Protein AF-A0A1Q4FB87-F1 (afdb_monomer)

Solvent-accessible surface area (backbone atoms only — not comparable to full-atom values): 5524 Å² total; per-residue (Å²): 132,60,68,67,60,42,45,54,51,43,54,54,50,51,58,53,43,69,72,34,70,62,42,76,73,31,71,69,60,45,54,39,53,51,44,51,50,50,41,44,52,52,51,49,52,23,62,78,64,76,37,58,57,49,81,92,53,47,62,50,60,66,50,49,76,69,50,40,75,78,43,62,78,96,45,35,59,53,39,54,42,47,53,52,45,43,51,47,44,66,76,37,79,32,46,78,128

Struct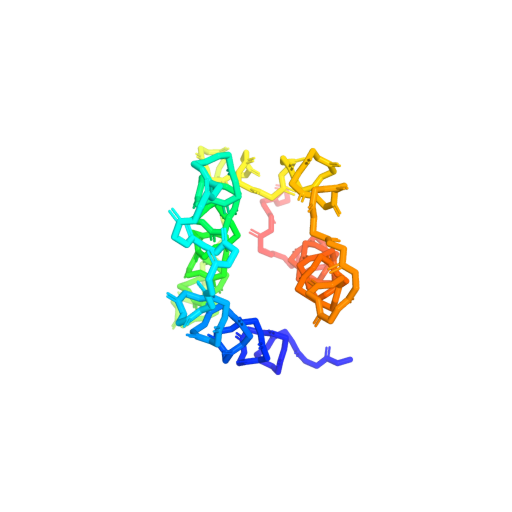ure (mmCIF, N/CA/C/O backbone):
data_AF-A0A1Q4FB87-F1
#
_entry.id   AF-A0A1Q4FB87-F1
#
loop_
_atom_site.group_PDB
_atom_site.id
_atom_site.type_symbol
_atom_site.label_atom_id
_atom_site.label_alt_id
_atom_site.label_comp_id
_atom_site.label_asym_id
_atom_site.label_entity_id
_atom_site.label_seq_id
_atom_site.pdbx_PDB_ins_code
_atom_site.Cartn_x
_atom_site.Cartn_y
_atom_site.Cartn_z
_atom_site.occupancy
_atom_site.B_iso_or_equiv
_atom_site.auth_seq_id
_atom_site.auth_comp_id
_atom_site.auth_asym_id
_atom_site.auth_atom_id
_atom_site.pdbx_PDB_model_num
ATOM 1 N N . MET A 1 1 ? -12.094 10.003 -4.144 1.00 57.75 1 MET A N 1
ATOM 2 C CA . MET A 1 1 ? -11.987 8.558 -4.454 1.00 57.75 1 MET A CA 1
ATOM 3 C C . MET A 1 1 ? -12.479 7.797 -3.240 1.00 57.75 1 MET A C 1
ATOM 5 O O . MET A 1 1 ? -12.130 8.205 -2.140 1.00 57.75 1 MET A O 1
ATOM 9 N N . GLN A 1 2 ? -13.287 6.753 -3.409 1.00 84.25 2 GLN A N 1
ATOM 10 C CA . GLN A 1 2 ? -13.666 5.890 -2.284 1.00 84.25 2 GLN A CA 1
ATOM 11 C C . GLN A 1 2 ? -12.469 5.020 -1.878 1.00 84.25 2 GLN A C 1
ATOM 13 O O . GLN A 1 2 ? -11.705 4.590 -2.742 1.00 84.25 2 GLN A O 1
ATOM 18 N N . ILE A 1 3 ? -12.287 4.771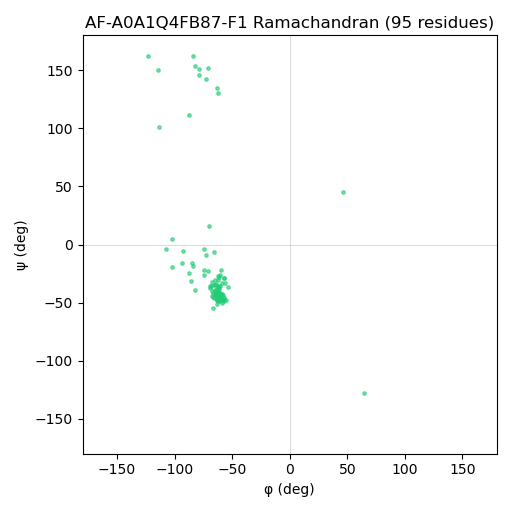 -0.581 1.00 89.62 3 ILE A N 1
ATOM 19 C CA . ILE A 1 3 ? -11.125 4.045 -0.042 1.00 89.62 3 ILE A CA 1
ATOM 20 C C . ILE A 1 3 ? -10.957 2.646 -0.669 1.00 89.62 3 ILE A C 1
ATOM 22 O O . ILE A 1 3 ? -9.842 2.222 -0.959 1.00 89.62 3 ILE A O 1
ATOM 26 N N . GLU A 1 4 ? -12.066 1.988 -1.011 1.00 91.88 4 GLU A N 1
ATOM 27 C CA . GLU A 1 4 ? -12.107 0.691 -1.698 1.00 91.88 4 GLU A CA 1
ATOM 28 C C . GLU A 1 4 ? -11.444 0.740 -3.081 1.00 91.88 4 GLU A C 1
ATOM 30 O O . GLU A 1 4 ? -10.670 -0.145 -3.439 1.00 91.88 4 GLU A O 1
ATOM 35 N N . SER A 1 5 ? -11.673 1.815 -3.844 1.00 94.19 5 SER A N 1
ATOM 36 C CA . SER A 1 5 ? -11.030 1.996 -5.154 1.00 94.19 5 SER A CA 1
ATOM 37 C C . SER A 1 5 ? -9.511 2.153 -5.034 1.00 94.19 5 SER A C 1
ATOM 39 O O . SER A 1 5 ? -8.768 1.650 -5.875 1.00 94.19 5 SER A O 1
ATOM 41 N N . ILE A 1 6 ? -9.036 2.793 -3.959 1.00 94.88 6 ILE A N 1
ATOM 42 C CA . ILE A 1 6 ? -7.604 2.928 -3.673 1.00 94.88 6 ILE A CA 1
ATOM 43 C C . ILE A 1 6 ? -7.012 1.556 -3.332 1.00 94.88 6 ILE A C 1
ATOM 45 O O . ILE A 1 6 ? -5.964 1.199 -3.866 1.00 94.88 6 ILE A O 1
ATOM 49 N N . ILE A 1 7 ? -7.708 0.768 -2.506 1.00 95.50 7 ILE A N 1
ATOM 50 C CA . ILE A 1 7 ? -7.316 -0.601 -2.142 1.00 95.50 7 ILE A CA 1
ATOM 51 C C . ILE A 1 7 ? -7.197 -1.492 -3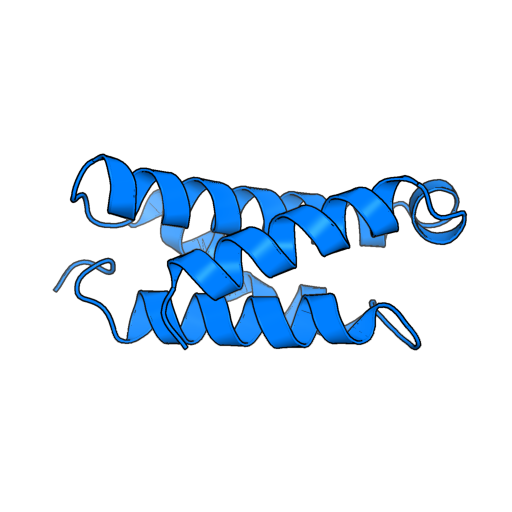.385 1.00 95.50 7 ILE A C 1
ATOM 53 O O . ILE A 1 7 ? -6.194 -2.187 -3.540 1.00 95.50 7 ILE A O 1
ATOM 57 N N . ILE A 1 8 ? -8.184 -1.462 -4.287 1.00 96.56 8 ILE A N 1
ATOM 58 C CA . ILE A 1 8 ? -8.164 -2.261 -5.523 1.00 96.56 8 ILE A CA 1
ATOM 59 C C . ILE A 1 8 ? -6.979 -1.860 -6.408 1.00 96.56 8 ILE A C 1
ATOM 61 O O . ILE A 1 8 ? -6.233 -2.728 -6.865 1.00 96.56 8 ILE A O 1
ATOM 65 N N . ASN A 1 9 ? -6.768 -0.556 -6.609 1.00 96.06 9 ASN A N 1
ATOM 66 C CA . ASN A 1 9 ? -5.648 -0.063 -7.408 1.00 96.06 9 ASN A CA 1
ATOM 67 C C . ASN A 1 9 ? -4.303 -0.490 -6.809 1.00 96.06 9 ASN A C 1
ATOM 69 O O . ASN A 1 9 ? -3.465 -1.026 -7.529 1.00 96.06 9 ASN A O 1
ATOM 73 N N . LEU A 1 10 ? -4.115 -0.343 -5.494 1.00 95.50 10 LEU A N 1
ATOM 74 C CA . LEU A 1 10 ? -2.894 -0.789 -4.819 1.00 95.50 10 LEU A CA 1
ATOM 75 C C . LEU A 1 10 ? -2.664 -2.290 -4.975 1.00 95.50 10 LEU A C 1
ATOM 77 O O . LEU A 1 10 ? -1.560 -2.687 -5.334 1.00 95.50 10 LEU A O 1
ATOM 81 N N . ARG A 1 11 ? -3.688 -3.126 -4.770 1.00 97.44 11 ARG A N 1
ATOM 82 C CA . ARG A 1 11 ? -3.570 -4.586 -4.935 1.00 97.44 11 ARG A CA 1
ATOM 83 C C . ARG A 1 11 ? -3.109 -4.964 -6.340 1.00 97.44 11 ARG A C 1
ATOM 85 O O . ARG A 1 11 ? -2.186 -5.763 -6.480 1.00 97.44 11 ARG A O 1
ATOM 92 N N . ASN A 1 12 ? -3.703 -4.356 -7.364 1.00 97.38 12 ASN A N 1
ATOM 93 C CA . ASN A 1 12 ? -3.322 -4.609 -8.753 1.00 97.38 12 ASN A CA 1
ATOM 94 C C . ASN A 1 12 ? -1.871 -4.190 -9.017 1.00 97.38 12 ASN A C 1
ATOM 96 O O . ASN A 1 12 ? -1.084 -4.973 -9.542 1.00 97.38 12 ASN A O 1
ATOM 100 N N . ARG A 1 13 ? -1.484 -2.986 -8.585 1.00 96.00 13 ARG A N 1
ATOM 101 C CA . ARG A 1 13 ? -0.135 -2.458 -8.821 1.00 96.00 13 ARG A CA 1
ATOM 102 C C . ARG A 1 13 ? 0.947 -3.199 -8.039 1.00 96.00 13 ARG A C 1
ATOM 104 O O . ARG A 1 13 ? 2.018 -3.446 -8.583 1.00 96.00 13 ARG A O 1
ATOM 111 N N . ILE A 1 14 ? 0.658 -3.637 -6.815 1.00 95.31 14 ILE A N 1
ATOM 112 C CA . ILE A 1 14 ? 1.534 -4.528 -6.039 1.00 95.31 14 ILE A CA 1
ATOM 113 C C . ILE A 1 14 ? 1.696 -5.874 -6.753 1.00 95.31 14 ILE A C 1
ATOM 115 O O . ILE A 1 14 ? 2.815 -6.373 -6.873 1.00 95.31 14 ILE A O 1
ATOM 119 N N . ALA A 1 15 ? 0.606 -6.457 -7.262 1.00 97.12 15 ALA A N 1
ATOM 120 C CA . ALA A 1 15 ? 0.661 -7.716 -8.002 1.00 97.12 15 ALA A CA 1
ATOM 121 C C . ALA A 1 15 ? 1.491 -7.600 -9.292 1.00 97.12 15 ALA A C 1
ATOM 123 O O . ALA A 1 15 ? 2.228 -8.531 -9.626 1.00 97.12 15 ALA A O 1
ATOM 124 N N . ASP A 1 16 ? 1.413 -6.466 -9.990 1.00 96.56 16 ASP A N 1
ATOM 125 C CA . ASP A 1 16 ? 2.269 -6.167 -11.140 1.00 96.56 16 ASP A CA 1
ATOM 126 C C . ASP A 1 16 ? 3.733 -5.991 -10.720 1.00 96.56 16 ASP A C 1
ATOM 128 O O . ASP A 1 16 ? 4.629 -6.576 -11.332 1.00 96.56 16 ASP A O 1
ATOM 132 N N . PHE A 1 17 ? 3.988 -5.241 -9.643 1.00 94.38 17 PHE A N 1
ATOM 133 C CA . PHE A 1 17 ? 5.338 -5.007 -9.134 1.00 94.38 17 PHE A CA 1
ATOM 134 C C . PHE A 1 17 ? 6.033 -6.315 -8.756 1.00 94.38 17 PHE A C 1
ATOM 136 O O . PHE A 1 17 ? 7.189 -6.520 -9.124 1.00 94.38 17 PHE A O 1
ATOM 143 N N . ARG A 1 18 ? 5.323 -7.239 -8.095 1.00 94.50 18 ARG A N 1
ATOM 144 C CA . ARG A 1 18 ? 5.832 -8.567 -7.700 1.00 94.50 18 ARG A CA 1
ATOM 145 C C . ARG A 1 18 ? 6.296 -9.426 -8.879 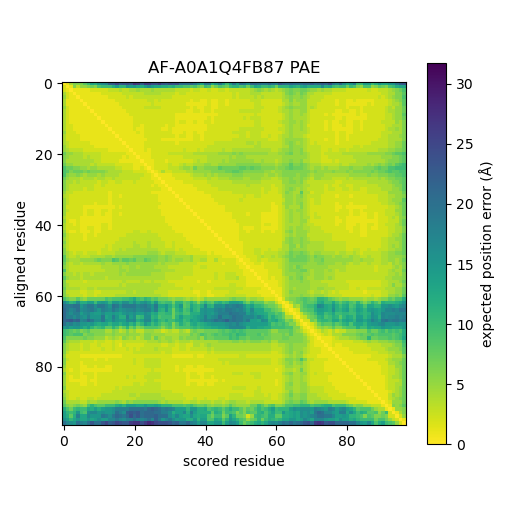1.00 94.50 18 ARG A C 1
ATOM 147 O O . ARG A 1 18 ? 7.086 -10.340 -8.678 1.00 94.50 18 ARG A O 1
ATOM 154 N N . LYS A 1 19 ? 5.816 -9.147 -10.093 1.00 95.00 19 LYS A N 1
ATOM 155 C CA . LYS A 1 19 ? 6.225 -9.838 -11.328 1.00 95.00 19 LYS A CA 1
ATOM 156 C C . LYS A 1 19 ? 7.380 -9.137 -12.047 1.00 95.00 19 LYS A C 1
ATOM 158 O O . LYS A 1 19 ? 7.854 -9.634 -13.064 1.00 95.00 19 LYS A O 1
ATOM 163 N N . SER A 1 20 ? 7.802 -7.968 -11.570 1.00 93.44 20 SER A N 1
ATOM 164 C CA . SER A 1 20 ? 8.844 -7.170 -12.207 1.00 93.44 20 SER A CA 1
ATOM 165 C C . SER A 1 20 ? 10.246 -7.650 -11.837 1.00 93.44 20 SER A C 1
ATOM 167 O O . SER A 1 20 ? 10.493 -8.153 -10.740 1.00 93.44 20 SER A O 1
ATOM 169 N N . GLU A 1 21 ? 11.213 -7.400 -12.720 1.00 91.00 21 GLU A N 1
ATOM 170 C CA . GLU A 1 21 ? 12.624 -7.652 -12.411 1.00 91.00 21 GLU A CA 1
ATOM 171 C C . GLU A 1 21 ? 13.133 -6.828 -11.221 1.00 91.00 21 GLU A C 1
ATOM 173 O O . GLU A 1 21 ? 14.068 -7.241 -10.537 1.00 91.00 21 GLU A O 1
ATOM 178 N N . LEU A 1 22 ? 12.539 -5.655 -10.978 1.00 88.44 22 LEU A N 1
ATOM 1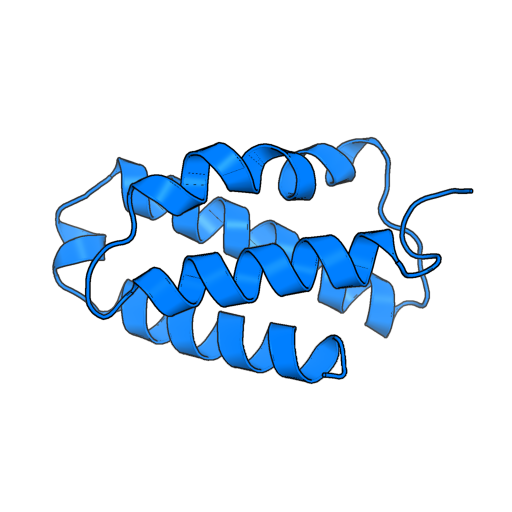79 C CA . LEU A 1 22 ? 12.939 -4.768 -9.890 1.00 88.44 22 LEU A CA 1
ATOM 180 C C . LEU A 1 22 ? 12.626 -5.391 -8.525 1.00 88.44 22 LEU A C 1
ATOM 182 O O . LEU A 1 22 ? 13.468 -5.337 -7.627 1.00 88.44 22 LEU A O 1
ATOM 186 N N . TYR A 1 23 ? 11.470 -6.051 -8.401 1.00 89.38 23 TYR A N 1
ATOM 187 C CA . TYR A 1 23 ? 11.131 -6.834 -7.214 1.00 89.38 23 TYR A CA 1
ATOM 188 C C . TYR A 1 23 ? 12.152 -7.952 -6.992 1.00 89.38 23 TYR A C 1
ATOM 190 O O . TYR A 1 23 ? 12.630 -8.138 -5.874 1.00 89.38 23 TYR A O 1
ATOM 198 N N . GLU A 1 24 ? 12.571 -8.651 -8.052 1.00 88.25 24 GLU A N 1
ATOM 199 C CA . GLU A 1 24 ? 13.566 -9.714 -7.908 1.00 88.25 24 GLU A CA 1
ATOM 200 C C . GLU A 1 24 ? 14.962 -9.197 -7.534 1.00 88.25 24 GLU A C 1
ATOM 202 O O . GLU A 1 24 ? 15.666 -9.818 -6.737 1.00 88.25 24 GLU A O 1
ATOM 207 N N . LYS A 1 25 ? 15.366 -8.033 -8.034 1.00 88.94 25 LYS A N 1
ATOM 208 C CA . LYS A 1 25 ? 16.726 -7.518 -7.819 1.00 88.94 25 LYS A CA 1
ATOM 209 C C . LYS A 1 25 ? 16.884 -6.704 -6.531 1.00 88.94 25 LYS A C 1
ATOM 211 O O . LYS A 1 25 ? 17.991 -6.642 -6.000 1.00 88.94 25 LYS A O 1
ATOM 216 N N . SER A 1 26 ? 15.815 -6.107 -6.001 1.00 87.00 26 SER A N 1
ATOM 217 C CA . SER A 1 26 ? 15.896 -5.175 -4.869 1.00 87.00 26 SER A CA 1
ATOM 218 C C . SER A 1 26 ? 15.225 -5.717 -3.608 1.00 87.00 26 SER A C 1
ATOM 220 O O . SER A 1 26 ? 14.010 -5.642 -3.449 1.00 87.00 26 SER A O 1
ATOM 222 N N . LYS A 1 27 ? 16.025 -6.235 -2.663 1.00 84.62 27 LYS A N 1
ATOM 223 C CA . LYS A 1 27 ? 15.520 -6.663 -1.344 1.00 84.62 27 LYS A CA 1
ATOM 224 C C . LYS A 1 27 ? 14.817 -5.538 -0.559 1.00 84.62 27 LYS A C 1
ATOM 226 O O . LYS A 1 27 ? 13.761 -5.845 -0.014 1.00 84.62 27 LYS A O 1
ATOM 231 N N . PRO A 1 28 ? 15.333 -4.290 -0.493 1.00 85.25 28 PRO A N 1
ATOM 232 C CA . PRO A 1 28 ? 14.650 -3.189 0.199 1.00 85.25 28 PRO A CA 1
ATOM 233 C C . PRO A 1 28 ? 13.229 -2.958 -0.324 1.00 85.25 28 PRO A C 1
ATOM 235 O O . PRO A 1 28 ? 12.276 -3.025 0.445 1.00 85.25 28 PRO A O 1
ATOM 238 N N . LEU A 1 29 ? 13.070 -2.892 -1.650 1.00 86.56 29 LEU A N 1
ATOM 239 C CA . LEU A 1 29 ? 11.763 -2.689 -2.280 1.00 86.56 29 LEU A CA 1
ATOM 240 C C . LEU A 1 29 ? 10.765 -3.817 -1.993 1.00 86.56 29 LEU A C 1
ATOM 242 O O . LEU A 1 29 ? 9.557 -3.594 -1.986 1.00 86.56 29 LEU A O 1
ATOM 246 N N . ARG A 1 30 ? 11.237 -5.043 -1.728 1.00 88.81 30 ARG A N 1
ATOM 247 C CA . ARG A 1 30 ? 10.350 -6.130 -1.283 1.00 88.81 30 ARG A CA 1
ATOM 248 C C . ARG A 1 30 ? 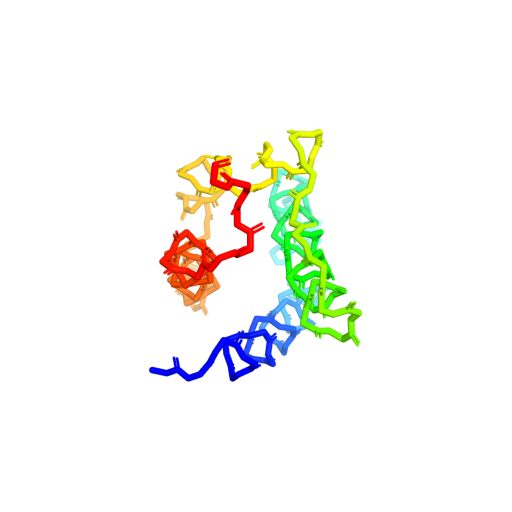9.768 -5.838 0.099 1.00 88.81 30 ARG A C 1
ATOM 250 O O . ARG A 1 30 ? 8.589 -6.105 0.313 1.00 88.81 30 ARG A O 1
ATOM 257 N N . PHE A 1 31 ? 10.573 -5.325 1.032 1.00 87.75 31 PHE A N 1
ATOM 258 C CA . PHE A 1 31 ? 10.098 -4.968 2.372 1.00 87.75 31 PHE A CA 1
ATOM 259 C C . PHE A 1 31 ? 9.085 -3.831 2.313 1.00 87.75 31 PHE A C 1
ATOM 261 O O . PHE A 1 31 ? 8.028 -3.931 2.931 1.00 87.75 31 PHE A O 1
ATOM 268 N N . ASP A 1 32 ? 9.376 -2.823 1.504 1.00 87.94 32 ASP A N 1
ATOM 269 C CA . ASP A 1 32 ? 8.510 -1.674 1.271 1.00 87.94 32 ASP A CA 1
ATOM 270 C C . ASP A 1 32 ? 7.144 -2.080 0.719 1.00 87.94 32 ASP A C 1
ATOM 272 O O . ASP A 1 32 ? 6.100 -1.740 1.279 1.00 87.94 32 ASP A O 1
ATOM 276 N N . ILE A 1 33 ? 7.137 -2.897 -0.335 1.00 91.25 33 ILE A N 1
ATOM 277 C CA . ILE A 1 33 ? 5.901 -3.402 -0.938 1.00 91.25 33 ILE A CA 1
ATOM 278 C C . ILE A 1 33 ? 5.120 -4.289 0.032 1.00 91.25 33 ILE A C 1
ATOM 280 O O . ILE A 1 33 ? 3.895 -4.188 0.096 1.00 91.25 33 ILE A O 1
ATOM 284 N N . ASN A 1 34 ? 5.802 -5.120 0.824 1.00 91.31 34 ASN A N 1
ATOM 285 C CA . ASN A 1 34 ? 5.141 -5.920 1.854 1.00 91.31 34 ASN A CA 1
ATOM 286 C C . ASN A 1 34 ? 4.503 -5.033 2.936 1.00 91.31 34 ASN A C 1
ATOM 288 O O . ASN A 1 34 ? 3.390 -5.314 3.372 1.00 91.31 34 ASN A O 1
ATOM 292 N N . ALA A 1 35 ? 5.175 -3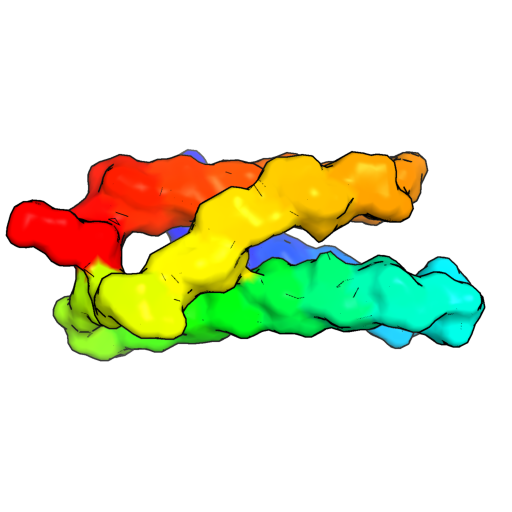.959 3.360 1.00 90.81 35 ALA A N 1
ATOM 293 C CA . ALA A 1 35 ? 4.640 -3.023 4.345 1.00 90.81 35 ALA A CA 1
ATOM 294 C C . ALA A 1 35 ? 3.395 -2.288 3.816 1.00 90.81 35 ALA A C 1
ATOM 296 O O . ALA A 1 35 ? 2.385 -2.215 4.522 1.00 90.81 35 ALA A O 1
ATOM 297 N N . ILE A 1 36 ? 3.422 -1.833 2.556 1.00 92.62 36 ILE A N 1
ATOM 298 C CA . ILE A 1 36 ? 2.239 -1.272 1.881 1.00 92.62 36 ILE A CA 1
ATOM 299 C C . ILE A 1 36 ? 1.103 -2.297 1.861 1.00 92.62 36 ILE A C 1
ATOM 301 O O . ILE A 1 36 ? -0.032 -1.970 2.206 1.00 92.62 36 ILE A O 1
ATOM 305 N N . GLU A 1 37 ? 1.382 -3.542 1.474 1.00 94.19 37 GLU A N 1
ATOM 306 C CA . GLU A 1 37 ? 0.355 -4.581 1.382 1.00 94.19 37 GLU A CA 1
ATOM 307 C C . GLU A 1 37 ? -0.293 -4.888 2.739 1.00 94.19 37 GLU A C 1
ATOM 309 O O . GLU A 1 37 ? -1.505 -5.106 2.813 1.00 94.19 37 GLU A O 1
ATOM 314 N N . ILE A 1 38 ? 0.474 -4.836 3.830 1.00 94.50 38 ILE A N 1
ATOM 315 C CA . ILE A 1 38 ? -0.074 -4.976 5.182 1.00 94.50 38 ILE A CA 1
ATOM 316 C C . ILE A 1 38 ? -1.050 -3.835 5.487 1.00 94.50 38 ILE A C 1
ATOM 318 O O . ILE A 1 38 ? -2.180 -4.105 5.895 1.00 94.50 38 ILE A O 1
ATOM 322 N N . ALA A 1 39 ? -0.676 -2.580 5.233 1.00 93.56 39 ALA A N 1
ATOM 323 C CA . ALA A 1 39 ? -1.565 -1.435 5.440 1.00 93.56 39 ALA A CA 1
ATOM 324 C C . ALA A 1 39 ? -2.839 -1.506 4.571 1.00 93.56 39 ALA A C 1
ATOM 326 O O . ALA A 1 39 ? -3.940 -1.202 5.044 1.00 93.56 39 ALA A O 1
ATOM 327 N N . VAL A 1 40 ? -2.723 -1.975 3.324 1.00 95.31 40 VAL A N 1
ATOM 328 C CA . VAL A 1 40 ? -3.866 -2.235 2.430 1.00 95.31 40 VAL A CA 1
ATOM 329 C C . VAL A 1 40 ? -4.809 -3.278 3.031 1.00 95.31 40 VAL A C 1
ATOM 331 O O . VAL A 1 40 ? -6.022 -3.065 3.082 1.00 95.31 40 VAL A O 1
ATOM 334 N N . ASN A 1 41 ? -4.267 -4.391 3.522 1.00 96.00 41 ASN A N 1
ATOM 335 C CA . ASN A 1 41 ? -5.063 -5.469 4.103 1.00 96.00 41 ASN A CA 1
ATOM 336 C C . ASN A 1 41 ? -5.710 -5.068 5.430 1.00 96.00 41 ASN A C 1
ATOM 338 O O . ASN A 1 41 ? -6.869 -5.403 5.663 1.00 96.00 41 ASN A O 1
ATOM 342 N N . L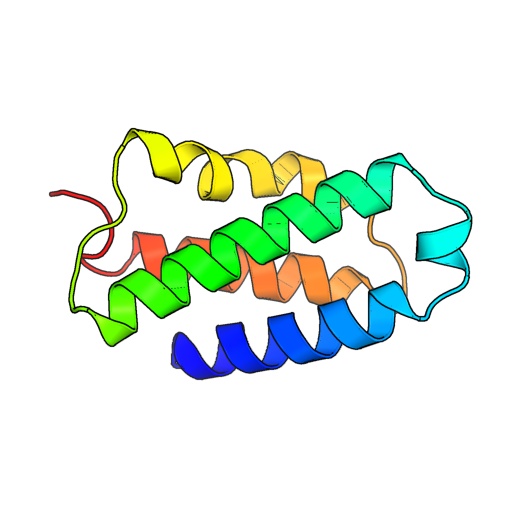EU A 1 42 ? -5.014 -4.294 6.262 1.00 94.94 42 LEU A N 1
ATOM 343 C CA . LEU A 1 42 ? -5.572 -3.719 7.485 1.00 94.94 42 LEU A CA 1
ATOM 344 C C . LEU A 1 42 ? -6.725 -2.757 7.190 1.00 94.94 42 LEU A C 1
ATOM 346 O O . LEU A 1 42 ? -7.746 -2.802 7.871 1.00 94.94 42 LEU A O 1
ATOM 350 N N . SER A 1 43 ? -6.592 -1.940 6.143 1.00 93.69 43 SER A N 1
ATOM 351 C CA . SER A 1 43 ? -7.659 -1.035 5.699 1.00 93.69 43 SER A CA 1
ATOM 352 C C . SER A 1 43 ? -8.887 -1.809 5.218 1.00 93.69 43 SER A C 1
ATOM 354 O O . SER A 1 43 ? -9.998 -1.509 5.644 1.00 93.69 43 SER A O 1
ATOM 356 N N . SER A 1 44 ? -8.688 -2.843 4.389 1.00 94.25 44 SER A N 1
ATOM 357 C CA . SER A 1 44 ? -9.761 -3.749 3.944 1.00 94.25 44 SER A CA 1
ATOM 358 C C . SER A 1 44 ? -10.462 -4.385 5.143 1.00 94.25 44 SER A C 1
ATOM 360 O O . SER A 1 44 ? -11.674 -4.294 5.267 1.00 94.25 44 SER A O 1
ATOM 362 N N . LEU A 1 45 ? -9.690 -4.930 6.085 1.00 93.44 45 LEU A N 1
ATOM 363 C CA . LEU A 1 45 ? -10.217 -5.561 7.291 1.00 93.44 45 LEU A CA 1
ATOM 364 C C . LEU A 1 45 ? -11.007 -4.581 8.176 1.00 93.44 45 LEU A C 1
ATOM 366 O O . LEU A 1 45 ? -11.991 -4.975 8.800 1.00 93.44 45 LEU A O 1
ATOM 370 N N . GLY A 1 46 ? -10.573 -3.320 8.253 1.00 90.75 46 GLY A N 1
ATOM 371 C CA . GLY A 1 46 ? -11.285 -2.240 8.937 1.00 90.75 46 GLY A CA 1
ATOM 372 C C . GLY A 1 46 ? -12.659 -1.964 8.328 1.00 90.75 46 GLY A C 1
ATOM 373 O O . GLY A 1 46 ? -13.642 -1.861 9.059 1.00 90.75 46 GLY A O 1
ATOM 374 N N . ILE A 1 47 ? -12.727 -1.910 6.996 1.00 90.12 47 ILE A N 1
ATOM 375 C CA . ILE A 1 47 ? -13.966 -1.706 6.234 1.00 90.12 47 ILE A CA 1
ATOM 376 C C . ILE A 1 47 ? -14.896 -2.909 6.400 1.00 90.12 47 ILE A C 1
ATOM 378 O O . ILE A 1 47 ? -16.027 -2.744 6.852 1.00 90.12 47 ILE A O 1
ATOM 382 N N . ASP A 1 48 ? -14.395 -4.110 6.107 1.00 91.56 48 ASP A N 1
ATOM 383 C CA . ASP A 1 48 ? -15.182 -5.347 6.073 1.00 91.56 48 ASP A CA 1
ATOM 384 C C . ASP A 1 48 ? -15.813 -5.662 7.440 1.00 91.56 48 ASP A C 1
ATOM 386 O O . ASP A 1 48 ? -16.952 -6.120 7.519 1.00 91.56 48 ASP A O 1
ATOM 390 N N . ASN A 1 49 ? -15.098 -5.360 8.530 1.00 91.38 49 ASN A N 1
ATOM 391 C CA . ASN A 1 49 ? -15.560 -5.622 9.895 1.00 91.38 49 ASN A CA 1
ATOM 392 C C . ASN A 1 49 ? -16.095 -4.382 10.623 1.00 91.38 49 ASN A C 1
ATOM 394 O O . ASN A 1 49 ? -16.381 -4.469 11.819 1.00 91.38 49 ASN A O 1
ATOM 398 N N . ASN A 1 50 ? -16.188 -3.229 9.951 1.00 88.44 50 ASN A N 1
ATOM 399 C CA . ASN A 1 50 ? -16.539 -1.944 10.564 1.00 88.44 50 ASN A CA 1
ATOM 400 C C . ASN A 1 50 ? -15.755 -1.674 11.870 1.00 88.44 50 ASN A C 1
ATOM 402 O O . ASN A 1 50 ? -16.321 -1.299 12.901 1.00 88.44 50 ASN A O 1
ATOM 406 N N . ARG A 1 51 ? -14.440 -1.926 11.844 1.00 87.75 51 ARG A N 1
ATOM 407 C CA . ARG A 1 51 ? -13.552 -1.781 13.005 1.00 87.75 51 ARG A CA 1
ATOM 408 C C . ARG A 1 51 ? -12.536 -0.668 12.797 1.00 87.75 51 ARG A C 1
ATOM 410 O O . ARG A 1 51 ? -12.059 -0.441 11.689 1.00 87.75 51 ARG A O 1
ATOM 417 N N . ALA A 1 52 ? -12.131 -0.044 13.896 1.00 90.12 52 ALA A N 1
ATOM 418 C CA . ALA A 1 52 ? -10.974 0.838 13.899 1.00 90.12 52 ALA A CA 1
ATOM 419 C C . ALA A 1 52 ? -9.659 0.045 13.744 1.00 90.12 52 ALA A C 1
ATOM 421 O O . ALA A 1 52 ? -9.543 -1.114 14.168 1.00 90.12 52 ALA A O 1
ATOM 422 N N . ILE A 1 53 ? -8.660 0.710 13.173 1.00 90.06 53 ILE A N 1
ATOM 423 C CA . ILE A 1 53 ? -7.249 0.343 13.219 1.00 90.06 53 ILE A CA 1
ATOM 424 C C . ILE A 1 53 ? -6.782 0.405 14.678 1.00 90.06 53 ILE A C 1
ATOM 426 O O . ILE A 1 53 ? -7.115 1.308 15.454 1.00 90.06 53 ILE A O 1
ATOM 430 N N . LEU A 1 54 ? -6.044 -0.616 15.097 1.00 89.94 54 LEU A N 1
ATOM 431 C CA . LEU A 1 54 ? -5.470 -0.686 16.428 1.00 89.94 54 LEU A CA 1
ATOM 432 C C . LEU A 1 54 ? -4.210 0.175 16.497 1.00 89.94 54 LEU A C 1
ATOM 434 O O . LEU A 1 54 ? -3.463 0.256 15.539 1.00 89.94 54 LEU A O 1
ATOM 438 N N . LYS A 1 55 ? -3.886 0.706 17.676 1.00 86.81 55 LYS A N 1
ATOM 439 C CA . LYS A 1 55 ? -2.650 1.456 17.932 1.00 86.81 55 LYS A CA 1
ATOM 440 C C . LYS A 1 55 ? -1.391 0.684 17.526 1.00 86.81 55 LYS A C 1
ATOM 442 O O . LYS A 1 55 ? -0.444 1.254 17.011 1.00 86.81 55 LYS A O 1
ATOM 447 N N . SER A 1 56 ? -1.395 -0.633 17.725 1.00 89.25 56 SER A N 1
ATOM 448 C CA . SER A 1 56 ? -0.313 -1.519 17.287 1.00 89.25 56 SER A CA 1
ATOM 449 C C . SER A 1 56 ? -0.267 -1.741 15.774 1.00 89.25 56 SER A C 1
ATOM 451 O O . SER A 1 56 ? 0.662 -2.372 15.308 1.00 89.25 56 SER A O 1
ATOM 453 N N . GLU A 1 57 ? -1.269 -1.303 15.017 1.00 90.69 57 GLU A N 1
ATOM 454 C CA . GLU A 1 57 ? -1.359 -1.392 13.556 1.00 90.69 57 GLU A CA 1
ATOM 455 C C . GLU A 1 57 ? -1.043 -0.040 12.887 1.00 90.69 57 GLU A C 1
ATOM 457 O O . GLU A 1 57 ? -0.685 -0.009 11.713 1.00 90.69 57 GLU A O 1
ATOM 462 N N . GLU A 1 58 ? -1.133 1.073 13.627 1.00 89.06 58 GLU A N 1
ATOM 463 C CA . GLU A 1 58 ? -0.926 2.439 13.116 1.00 89.06 58 GLU A CA 1
ATOM 464 C C . GLU A 1 58 ? 0.465 2.636 12.504 1.00 89.06 58 GLU A C 1
ATOM 466 O O . GLU A 1 58 ? 0.589 3.325 11.493 1.00 89.06 58 GLU A O 1
ATOM 471 N N . TYR A 1 59 ? 1.492 1.964 13.037 1.00 87.12 59 TYR A N 1
ATOM 472 C CA . TYR A 1 59 ? 2.867 2.083 12.539 1.00 87.12 59 TYR A CA 1
ATOM 473 C C . TYR A 1 59 ? 3.003 1.731 11.053 1.00 87.12 59 TYR A C 1
ATOM 475 O O . TYR A 1 59 ? 3.871 2.273 10.366 1.00 87.12 59 TYR A O 1
ATOM 483 N N . TRP A 1 60 ? 2.134 0.856 10.534 1.00 88.88 60 TRP A N 1
ATOM 484 C CA . TRP A 1 60 ? 2.133 0.514 9.117 1.00 88.88 60 TRP A CA 1
ATOM 485 C C . TRP A 1 60 ? 1.780 1.725 8.255 1.00 88.88 60 TRP A C 1
ATOM 487 O O . TRP A 1 60 ? 2.377 1.895 7.200 1.00 88.88 60 TRP A O 1
ATOM 497 N N . PHE A 1 61 ? 0.906 2.611 8.739 1.00 87.69 61 PHE A N 1
ATOM 498 C CA . PHE A 1 61 ? 0.452 3.828 8.057 1.00 87.69 61 PHE A CA 1
ATOM 499 C C . PHE A 1 61 ? 1.383 5.034 8.264 1.00 87.69 61 PHE A C 1
ATOM 501 O O . PHE A 1 61 ? 1.287 6.021 7.535 1.00 87.69 61 PHE A O 1
ATOM 508 N N . GLU A 1 62 ? 2.276 4.983 9.253 1.00 78.56 62 GLU A N 1
ATOM 509 C CA . GLU A 1 62 ? 3.235 6.054 9.559 1.00 78.56 62 GLU A CA 1
ATOM 510 C C . GLU A 1 62 ? 4.522 5.949 8.727 1.00 78.56 62 GLU A C 1
ATOM 512 O O . GLU A 1 62 ? 5.103 6.966 8.350 1.00 78.56 62 GLU A O 1
ATOM 517 N N . GLY A 1 63 ? 4.940 4.728 8.372 1.00 65.50 63 GLY A N 1
ATOM 518 C CA . GLY A 1 63 ? 6.186 4.464 7.639 1.00 65.50 63 GLY A CA 1
ATOM 519 C C . GLY A 1 63 ? 6.176 4.814 6.145 1.00 65.50 63 GLY A C 1
ATOM 520 O O . GLY A 1 63 ? 7.210 4.700 5.486 1.00 65.50 63 GLY A O 1
ATOM 521 N N . GLY A 1 64 ? 5.043 5.256 5.587 1.00 59.53 64 GLY A N 1
ATOM 522 C CA . GLY A 1 64 ? 4.897 5.476 4.142 1.00 59.53 64 GLY A CA 1
ATOM 523 C C . GLY A 1 64 ? 5.835 6.508 3.535 1.00 59.53 64 GLY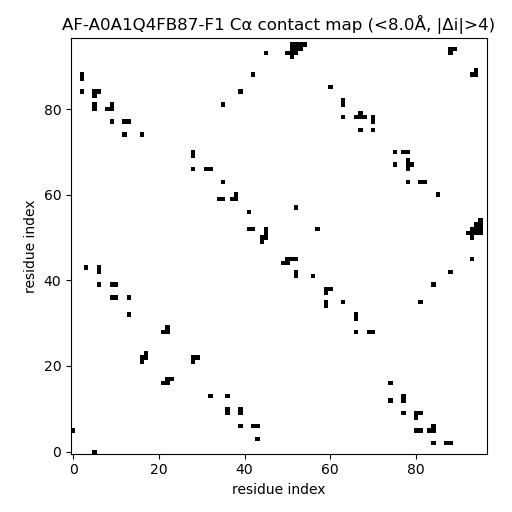 A C 1
ATOM 524 O O . GLY A 1 64 ? 6.204 6.382 2.371 1.00 59.53 64 GLY A O 1
ATOM 525 N N . TYR A 1 65 ? 6.296 7.466 4.337 1.00 51.72 65 TYR A N 1
ATOM 526 C CA . TYR A 1 65 ? 7.263 8.466 3.895 1.00 51.72 65 TYR A CA 1
ATOM 527 C C . TYR A 1 65 ? 8.637 7.866 3.539 1.00 51.72 65 TYR A C 1
ATOM 529 O O . TYR A 1 65 ? 9.319 8.390 2.663 1.00 51.72 65 TYR A O 1
ATOM 537 N N . LEU A 1 66 ? 9.044 6.764 4.183 1.00 58.16 66 LEU A N 1
ATOM 538 C CA . LEU A 1 66 ? 10.316 6.090 3.886 1.00 58.16 66 LEU A CA 1
ATOM 539 C C . LEU A 1 66 ? 10.193 5.166 2.669 1.00 58.16 66 LEU A C 1
ATOM 541 O O . LEU A 1 66 ? 11.074 5.155 1.820 1.00 58.16 66 LEU A O 1
ATOM 545 N N . ILE A 1 67 ? 9.059 4.477 2.556 1.00 60.94 67 ILE A N 1
ATOM 546 C CA . ILE A 1 67 ? 8.743 3.542 1.469 1.00 60.94 67 ILE A CA 1
ATOM 547 C C . ILE A 1 67 ? 8.579 4.263 0.114 1.00 60.94 67 ILE A C 1
ATOM 549 O O . ILE A 1 67 ? 8.882 3.718 -0.947 1.00 60.94 67 ILE A O 1
ATOM 553 N N . ALA A 1 68 ? 8.089 5.506 0.130 1.00 55.06 68 ALA A N 1
ATOM 554 C CA . ALA A 1 68 ? 7.715 6.220 -1.086 1.00 55.06 68 ALA A CA 1
ATOM 555 C C . ALA A 1 68 ? 8.897 6.656 -1.971 1.00 55.06 68 ALA A C 1
ATOM 557 O O . ALA A 1 68 ? 8.683 6.878 -3.162 1.00 55.06 68 ALA A O 1
ATOM 558 N N . ASN A 1 69 ? 10.108 6.785 -1.415 1.00 61.12 69 ASN A N 1
ATOM 559 C CA . ASN A 1 69 ? 11.255 7.370 -2.122 1.00 61.12 69 ASN A CA 1
ATOM 560 C C . ASN A 1 69 ? 12.020 6.378 -3.011 1.00 61.12 69 ASN A C 1
ATOM 562 O O . ASN A 1 69 ? 12.732 6.813 -3.914 1.00 61.12 69 ASN A O 1
ATOM 566 N N . ASP A 1 70 ? 11.859 5.070 -2.792 1.00 69.94 70 ASP A N 1
ATOM 567 C CA . ASP A 1 70 ? 12.626 4.052 -3.521 1.00 69.94 70 ASP A CA 1
ATOM 568 C C . ASP A 1 70 ? 11.889 3.534 -4.777 1.00 69.94 70 ASP A C 1
ATOM 570 O O . ASP A 1 70 ? 12.500 2.941 -5.674 1.00 69.94 70 ASP A O 1
ATOM 574 N N . LEU A 1 71 ? 10.578 3.785 -4.889 1.00 81.19 71 LEU A N 1
ATOM 575 C CA . LEU A 1 71 ? 9.769 3.445 -6.064 1.00 81.19 71 LEU A CA 1
ATOM 576 C C . LEU A 1 71 ? 9.823 4.580 -7.093 1.00 81.19 71 LEU A C 1
ATOM 578 O O . LEU A 1 71 ? 9.270 5.652 -6.873 1.00 81.19 71 LEU A O 1
ATOM 582 N N . THR A 1 72 ? 10.466 4.324 -8.234 1.00 81.00 72 THR A N 1
ATOM 583 C CA . THR A 1 72 ? 10.689 5.315 -9.301 1.00 81.00 72 THR A CA 1
ATOM 584 C C . THR A 1 72 ? 10.127 4.856 -10.650 1.00 81.00 72 THR A C 1
ATOM 586 O O . THR A 1 72 ? 9.849 3.668 -10.873 1.00 81.00 72 THR A O 1
ATOM 589 N N . GLY A 1 73 ? 9.944 5.802 -11.574 1.00 85.88 73 GLY A N 1
ATOM 590 C CA . GLY A 1 73 ? 9.458 5.539 -12.925 1.00 85.88 73 GLY A CA 1
ATOM 591 C C . GLY A 1 73 ? 8.028 5.001 -12.926 1.00 85.88 73 GLY A C 1
ATOM 592 O O . GLY A 1 73 ? 7.130 5.575 -12.319 1.00 85.88 73 GLY A O 1
ATOM 593 N N . GLN A 1 74 ? 7.798 3.867 -13.595 1.00 89.88 74 GLN A N 1
ATOM 594 C CA . GLN A 1 74 ? 6.449 3.300 -13.731 1.00 89.88 74 GLN A CA 1
ATOM 595 C C . GLN A 1 74 ? 5.818 2.813 -12.413 1.00 89.88 74 GLN A C 1
ATOM 597 O O . GLN A 1 74 ? 4.671 2.385 -12.442 1.00 89.88 74 GLN A O 1
ATOM 602 N N . TRP A 1 75 ? 6.553 2.817 -11.295 1.00 91.69 75 TRP A N 1
ATOM 603 C CA . TRP A 1 75 ? 6.090 2.324 -9.991 1.00 91.69 75 TRP A CA 1
ATOM 604 C C . TRP A 1 75 ? 5.809 3.432 -8.972 1.00 91.69 75 TRP A C 1
ATOM 606 O O . TRP A 1 75 ? 5.328 3.141 -7.879 1.00 91.69 75 TRP A O 1
ATOM 616 N N . GLU A 1 76 ? 6.075 4.695 -9.320 1.00 89.25 76 GLU A N 1
ATOM 617 C CA . GLU A 1 76 ? 5.785 5.862 -8.466 1.00 89.25 76 GLU A CA 1
ATOM 618 C C . GLU A 1 76 ? 4.303 5.941 -8.084 1.00 89.25 76 GLU A C 1
ATOM 620 O O . GLU A 1 76 ? 3.930 6.435 -7.017 1.00 89.25 76 GLU A O 1
ATOM 625 N N . ASP A 1 77 ? 3.437 5.413 -8.947 1.00 91.31 77 ASP A N 1
ATOM 626 C CA . ASP A 1 77 ? 2.002 5.385 -8.729 1.00 91.31 77 ASP A CA 1
ATOM 627 C C . ASP A 1 77 ? 1.602 4.562 -7.496 1.00 91.31 77 ASP A C 1
ATOM 629 O O . ASP A 1 77 ? 0.645 4.929 -6.814 1.00 91.31 77 ASP A O 1
ATOM 633 N N . ILE A 1 78 ? 2.366 3.522 -7.143 1.00 92.75 78 ILE A N 1
ATOM 634 C CA . ILE A 1 78 ? 2.171 2.755 -5.906 1.00 92.75 78 ILE A CA 1
ATOM 635 C C . ILE A 1 78 ? 2.327 3.669 -4.686 1.00 92.75 78 ILE A C 1
ATOM 637 O O . ILE A 1 78 ? 1.439 3.695 -3.833 1.00 92.75 78 ILE A O 1
ATOM 641 N N . SER A 1 79 ? 3.394 4.472 -4.626 1.00 89.06 79 SER A N 1
ATOM 642 C CA . SER A 1 79 ? 3.625 5.445 -3.548 1.00 89.06 79 SER A CA 1
ATOM 643 C C . SER A 1 79 ? 2.506 6.485 -3.476 1.00 89.06 79 SER A C 1
ATOM 645 O O . SER A 1 79 ? 2.005 6.805 -2.396 1.00 89.06 79 SER A O 1
ATOM 647 N N . ILE A 1 80 ? 2.056 6.982 -4.632 1.00 89.38 80 ILE A N 1
ATOM 648 C CA . ILE A 1 80 ? 0.960 7.956 -4.721 1.00 89.38 80 ILE A CA 1
ATOM 649 C C . ILE A 1 80 ? -0.346 7.358 -4.190 1.00 89.38 80 ILE A C 1
ATOM 651 O O . ILE A 1 80 ? -1.045 7.998 -3.399 1.00 89.38 80 ILE A O 1
ATOM 655 N N . PHE A 1 81 ? -0.709 6.147 -4.617 1.00 92.38 81 PHE A N 1
ATOM 656 C CA . PHE A 1 81 ? -1.911 5.485 -4.118 1.00 92.38 81 PHE A CA 1
ATOM 657 C C . PHE A 1 81 ? -1.794 5.143 -2.637 1.00 92.38 81 PHE A C 1
ATOM 659 O O . PHE A 1 81 ? -2.787 5.248 -1.917 1.00 92.38 81 PHE A O 1
ATOM 666 N N . TYR A 1 82 ? -0.596 4.794 -2.171 1.00 92.31 82 TYR A N 1
ATOM 667 C CA . TYR A 1 82 ? -0.373 4.488 -0.772 1.00 92.31 82 TYR A CA 1
ATOM 668 C C . TYR A 1 82 ? -0.577 5.712 0.123 1.00 92.31 82 TYR A C 1
ATOM 670 O O . TYR A 1 82 ? -1.333 5.646 1.091 1.00 92.31 82 TYR A O 1
ATOM 678 N N . ASN A 1 83 ? -0.018 6.862 -0.254 1.00 90.00 83 ASN A N 1
ATOM 679 C CA . ASN A 1 83 ? -0.247 8.115 0.465 1.00 90.00 83 ASN A CA 1
ATOM 680 C C . ASN A 1 83 ? -1.739 8.474 0.514 1.00 90.00 83 ASN A C 1
ATOM 682 O O . ASN A 1 83 ? -2.260 8.803 1.579 1.00 90.00 83 ASN A O 1
ATOM 686 N N . LYS A 1 84 ? -2.462 8.304 -0.601 1.00 91.56 84 LYS A N 1
ATOM 687 C CA . LYS A 1 84 ? -3.919 8.514 -0.640 1.00 91.56 84 LYS A CA 1
ATOM 688 C C . LYS A 1 84 ? -4.678 7.557 0.280 1.00 91.56 84 LYS A C 1
ATOM 690 O O . LYS A 1 84 ? -5.683 7.957 0.863 1.00 91.56 84 LYS A O 1
ATOM 695 N N . LEU A 1 85 ? -4.231 6.304 0.406 1.00 92.38 85 LEU A N 1
ATOM 696 C CA . LEU A 1 85 ? -4.813 5.353 1.353 1.00 92.38 85 LEU A CA 1
ATOM 697 C C . LEU A 1 85 ? -4.619 5.854 2.783 1.00 92.38 85 LEU A C 1
ATOM 699 O O . LEU A 1 85 ? -5.591 5.947 3.523 1.00 92.38 85 LEU A O 1
ATOM 703 N N . VAL A 1 86 ? -3.389 6.215 3.154 1.00 90.50 86 VAL A N 1
ATOM 704 C CA . VAL A 1 86 ? -3.063 6.720 4.495 1.00 90.50 86 VAL A CA 1
ATOM 705 C C . VAL A 1 86 ? -3.908 7.948 4.836 1.00 90.50 86 VAL A C 1
ATOM 707 O O . VAL A 1 86 ? -4.500 8.000 5.913 1.00 90.50 86 VAL A O 1
ATOM 710 N N . GLU A 1 87 ? -4.024 8.911 3.921 1.00 89.31 87 GLU A N 1
ATOM 711 C CA . GLU A 1 87 ? -4.882 10.089 4.095 1.00 89.31 87 GLU A CA 1
ATOM 712 C C . GLU A 1 87 ? -6.358 9.711 4.266 1.00 89.31 87 GLU A C 1
ATOM 714 O O . GLU A 1 87 ? -7.025 10.232 5.159 1.00 89.31 87 GLU A O 1
ATOM 719 N N . ALA A 1 88 ? -6.869 8.779 3.457 1.00 89.69 88 ALA A N 1
ATOM 720 C CA . ALA A 1 88 ? -8.254 8.327 3.543 1.00 89.69 88 ALA A CA 1
ATOM 721 C C . ALA A 1 88 ? -8.549 7.610 4.869 1.00 89.69 88 ALA A C 1
ATOM 723 O O . ALA A 1 88 ? -9.577 7.880 5.490 1.00 89.69 88 ALA A O 1
ATOM 724 N N . VAL A 1 89 ? -7.644 6.743 5.336 1.00 87.88 89 VAL A N 1
ATOM 725 C CA . VAL A 1 89 ? -7.772 6.094 6.648 1.00 87.88 89 VAL A CA 1
ATOM 726 C C . VAL A 1 89 ? -7.724 7.159 7.750 1.00 87.88 89 VAL A C 1
ATOM 728 O O . VAL A 1 89 ? -8.573 7.128 8.635 1.00 87.88 89 VAL A O 1
ATOM 731 N N . LYS A 1 90 ? -6.825 8.154 7.670 1.00 84.44 90 LYS A N 1
ATOM 732 C CA . LYS A 1 90 ? -6.698 9.243 8.666 1.00 84.44 90 LYS A CA 1
ATOM 733 C C . LYS A 1 90 ? -7.922 10.148 8.733 1.00 84.44 90 LYS A C 1
ATOM 735 O O . LYS A 1 90 ? -8.320 10.557 9.817 1.00 84.44 90 LYS A O 1
ATOM 740 N N . ALA A 1 91 ? -8.515 10.456 7.585 1.00 83.44 91 ALA A N 1
ATOM 741 C CA . ALA A 1 91 ? -9.725 11.268 7.498 1.00 83.44 91 ALA A CA 1
ATOM 742 C C . ALA A 1 91 ? -10.987 10.507 7.939 1.00 83.44 91 ALA A C 1
ATOM 744 O O . ALA A 1 91 ? -11.999 11.114 8.288 1.00 83.44 91 ALA A O 1
ATOM 745 N N . SER A 1 92 ? -10.950 9.178 7.902 1.00 75.25 92 SER A N 1
ATOM 746 C CA . SER A 1 92 ? -12.041 8.334 8.376 1.00 75.25 92 SER A CA 1
ATOM 747 C C . SER A 1 92 ? -11.961 8.100 9.891 1.00 75.25 92 SER A C 1
ATOM 749 O O . SER A 1 92 ? -10.901 8.209 10.501 1.00 75.25 92 SER A O 1
ATOM 751 N N . LYS A 1 93 ? -13.067 7.662 10.504 1.00 67.00 93 LYS A N 1
ATOM 752 C CA . LYS A 1 93 ? -13.088 7.191 11.905 1.00 67.00 93 LYS A CA 1
ATOM 753 C C . LYS A 1 93 ? -12.355 5.850 12.112 1.00 67.00 93 LYS A C 1
ATOM 755 O O . LYS A 1 93 ? -12.599 5.174 13.108 1.00 67.00 93 LYS A O 1
ATOM 760 N N . PHE A 1 94 ? -11.526 5.413 11.159 1.00 66.56 94 PHE A N 1
ATOM 761 C CA . PHE A 1 94 ? -10.751 4.184 11.301 1.00 66.56 94 PHE A CA 1
ATOM 762 C C . PHE A 1 94 ? -9.573 4.352 12.254 1.00 66.56 94 PHE A C 1
ATOM 764 O O . PHE A 1 94 ? -9.193 3.370 12.879 1.00 66.56 94 PHE A O 1
ATOM 771 N N . PHE A 1 95 ? -9.026 5.552 12.443 1.00 61.31 95 PHE A N 1
ATOM 772 C CA . PHE A 1 95 ? -8.192 5.791 13.622 1.00 61.31 95 PHE A CA 1
ATOM 773 C C . PHE A 1 95 ? -9.085 6.017 14.839 1.00 61.31 95 PHE A C 1
ATOM 775 O O . PHE A 1 95 ? -10.186 6.562 14.731 1.00 61.31 95 PHE A O 1
ATOM 782 N N . ARG A 1 96 ? -8.623 5.562 16.005 1.00 59.44 96 ARG A N 1
ATOM 783 C CA . ARG A 1 96 ? -9.350 5.765 17.261 1.00 59.44 96 ARG A CA 1
ATOM 784 C C . ARG A 1 96 ? -9.447 7.272 17.528 1.00 59.44 96 ARG A C 1
ATOM 786 O O . ARG A 1 96 ? -8.437 7.965 17.442 1.00 59.44 96 ARG A O 1
ATOM 793 N N . SER A 1 97 ? -10.652 7.753 17.829 1.00 52.66 97 SER A N 1
ATOM 794 C CA . SER A 1 97 ? -10.899 9.098 18.372 1.00 52.66 97 SER A CA 1
ATOM 795 C C . SER A 1 97 ? -10.397 9.226 19.802 1.00 52.66 97 SER A C 1
ATOM 797 O O . SER A 1 97 ? -10.621 8.246 20.553 1.00 52.66 97 SER A O 1
#

Nearest PDB structures (foldseek):
  6cio-assembly3_F  TM=4.979E-01  e=5.570E+00  Moorella thermoacetica ATCC 39073

Radius of gyration: 13.04 Å; Cα contacts (8 Å, |Δi|>4): 84; chains: 1; bounding box: 33×21×32 Å

Sequence (97 aa):
MQIESIIINLRNRIADFRKSELYEKSKPLRFDINAIEIAVNLSSLGIDNNRAILKSEEYWFEGGYLIANDLTGQWEDISIFYNKLVEAVKASKFFRS

Mean predicted aligned error: 4.6 Å

pLDDT: mean 86.19, std 11.44, range [51.72, 97.44]

Foldseek 3Di:
DPLVVLLVVLVVLLVVVCPDVCCVPDPVLVVLSVLLNLLSVQLVVCVVVVAADDPVRCVSLVCLVVSQPVQDDPSNVSSVSSPVNSVNSVVDCNHPD

Secondary structure (DSSP, 8-state):
--HHHHHHHHHHHHHHHTTSHHHHH-HHHHHHHHHHHHHHHHHHHHHHTT-PPPHHHHHHHHTHHHHTTT--GGGHHHHHHHHHHHHHHHHTTTS--